Protein AF-W1YQV1-F1 (afdb_monomer_lite)

Organism: NCBI:txid408170

Structure (mmCIF, N/CA/C/O backbone):
data_AF-W1YQV1-F1
#
_entry.id   AF-W1YQV1-F1
#
loop_
_atom_site.group_PDB
_atom_site.id
_atom_site.type_symbol
_atom_site.label_atom_id
_atom_site.label_alt_id
_atom_site.label_comp_id
_atom_site.label_asym_id
_atom_site.label_entity_id
_atom_site.label_seq_id
_atom_site.pdbx_PDB_ins_code
_atom_site.Cartn_x
_atom_site.Cartn_y
_atom_site.Cartn_z
_atom_site.occupancy
_atom_site.B_iso_or_equiv
_atom_site.auth_seq_id
_atom_site.auth_comp_id
_atom_site.auth_asym_id
_atom_site.auth_atom_id
_atom_site.pdbx_PDB_model_num
ATOM 1 N N . PRO A 1 1 ? -8.308 -9.969 -14.893 1.00 61.84 1 PRO A N 1
ATOM 2 C CA . PRO A 1 1 ? -6.951 -10.057 -14.312 1.00 61.84 1 PRO A CA 1
ATOM 3 C C . PRO A 1 1 ? -6.971 -10.802 -12.97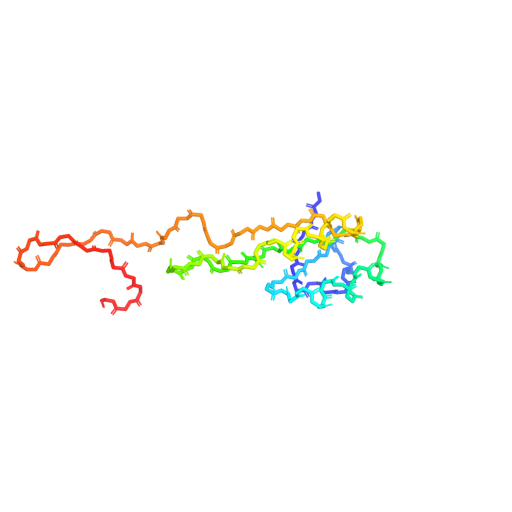3 1.00 61.84 1 PRO A C 1
ATOM 5 O O . PRO A 1 1 ? -7.842 -10.532 -12.149 1.00 61.84 1 PRO A O 1
ATOM 8 N N . VAL A 1 2 ? -6.054 -11.759 -12.806 1.00 69.00 2 VAL A N 1
ATOM 9 C CA . VAL A 1 2 ? -5.876 -12.583 -11.596 1.00 69.00 2 VAL A CA 1
ATOM 10 C C . VAL A 1 2 ? -4.625 -12.127 -10.832 1.00 69.00 2 VAL A C 1
ATOM 12 O O . VAL A 1 2 ? -3.566 -11.934 -11.433 1.00 69.00 2 VAL A O 1
ATOM 15 N N . HIS A 1 3 ? -4.752 -11.955 -9.513 1.00 68.06 3 HIS A N 1
ATOM 16 C CA . HIS A 1 3 ? -3.697 -11.503 -8.596 1.00 68.06 3 HIS A CA 1
ATOM 17 C C . HIS A 1 3 ? -3.622 -12.425 -7.372 1.00 68.06 3 HIS A C 1
ATOM 19 O O . HIS A 1 3 ?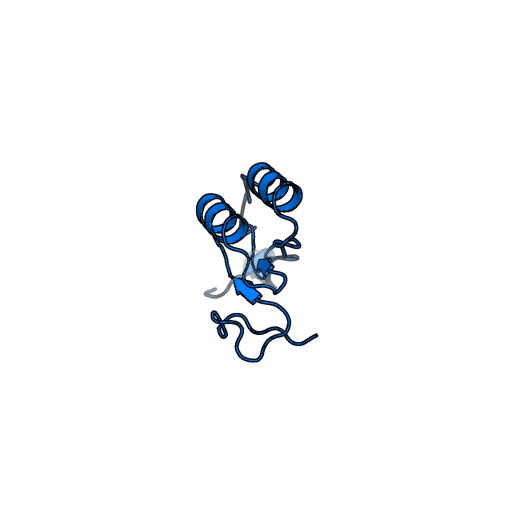 -4.654 -12.855 -6.856 1.00 68.06 3 HIS A O 1
ATOM 25 N N . TYR A 1 4 ? -2.396 -12.732 -6.943 1.00 61.19 4 TYR A N 1
ATOM 26 C CA . TYR A 1 4 ? -2.081 -13.471 -5.722 1.00 61.19 4 TYR A CA 1
ATOM 27 C C . TYR A 1 4 ? -0.643 -13.135 -5.296 1.00 61.19 4 TYR A C 1
ATOM 29 O O . TYR A 1 4 ? 0.279 -13.279 -6.096 1.00 61.19 4 TYR A O 1
ATOM 37 N N . GLU A 1 5 ? -0.454 -12.645 -4.069 1.00 57.62 5 GLU A N 1
ATOM 38 C CA . GLU A 1 5 ? 0.831 -12.094 -3.600 1.00 57.62 5 GLU A CA 1
ATOM 39 C C . GLU A 1 5 ? 1.932 -13.157 -3.461 1.00 57.62 5 GLU A C 1
ATOM 41 O O . GLU A 1 5 ? 3.070 -12.920 -3.865 1.00 57.62 5 GLU A O 1
ATOM 46 N N . GLU A 1 6 ? 1.583 -14.362 -3.007 1.00 63.47 6 GLU A N 1
ATOM 47 C CA . GLU A 1 6 ? 2.576 -15.413 -2.755 1.00 63.47 6 GLU A CA 1
ATOM 48 C C . GLU A 1 6 ? 3.118 -16.069 -4.043 1.00 63.47 6 GLU A C 1
ATOM 50 O O . GLU A 1 6 ? 4.129 -16.772 -3.997 1.00 63.47 6 GLU A O 1
ATOM 55 N N . ASP A 1 7 ? 2.533 -15.798 -5.222 1.00 63.97 7 ASP A N 1
ATOM 56 C CA . ASP A 1 7 ? 3.160 -16.113 -6.521 1.00 63.97 7 ASP A CA 1
ATOM 57 C C . ASP A 1 7 ? 4.184 -15.029 -6.896 1.00 63.97 7 ASP A C 1
ATOM 59 O O . ASP A 1 7 ? 4.045 -14.286 -7.872 1.00 63.97 7 ASP A O 1
ATOM 63 N N . ARG A 1 8 ? 5.238 -14.940 -6.081 1.00 61.88 8 ARG A N 1
ATOM 64 C CA . ARG A 1 8 ? 6.294 -13.915 -6.158 1.00 61.88 8 ARG A CA 1
ATOM 65 C C . ARG A 1 8 ? 7.042 -13.913 -7.497 1.00 61.88 8 ARG A C 1
ATOM 67 O O . ARG A 1 8 ? 7.547 -12.871 -7.919 1.00 61.88 8 ARG A O 1
ATOM 74 N N . ASP A 1 9 ? 7.074 -15.064 -8.171 1.00 66.75 9 ASP A N 1
ATOM 75 C CA . ASP A 1 9 ? 7.691 -15.258 -9.489 1.00 66.75 9 ASP A CA 1
ATOM 76 C C . ASP A 1 9 ? 6.740 -14.930 -10.650 1.00 66.75 9 ASP A C 1
ATOM 78 O O . ASP A 1 9 ? 7.154 -14.892 -11.812 1.00 66.75 9 ASP A O 1
ATOM 82 N N . GLY A 1 10 ? 5.461 -14.686 -10.366 1.00 60.25 10 GLY A N 1
ATOM 83 C CA . GLY A 1 10 ? 4.480 -14.335 -11.376 1.00 60.25 10 GLY A CA 1
ATOM 84 C C . GLY A 1 10 ? 4.211 -15.461 -12.372 1.00 60.25 10 GLY A C 1
ATOM 85 O O . GLY A 1 10 ? 4.010 -15.180 -13.555 1.00 60.25 10 GLY A O 1
ATOM 86 N N . ARG A 1 11 ? 4.266 -16.732 -11.960 1.00 70.81 11 ARG A N 1
ATOM 87 C CA . ARG A 1 11 ? 4.184 -17.877 -12.884 1.00 70.81 11 ARG A CA 1
ATOM 88 C C . ARG A 1 11 ? 2.786 -18.069 -13.456 1.00 70.81 11 ARG A C 1
ATOM 90 O O . ARG A 1 11 ? 2.666 -18.517 -14.595 1.00 70.81 11 ARG A O 1
ATOM 97 N N . ILE A 1 12 ? 1.756 -17.718 -12.690 1.00 73.94 12 ILE A N 1
ATOM 98 C CA . ILE A 1 12 ? 0.348 -17.893 -13.068 1.00 73.94 12 ILE A CA 1
ATOM 99 C C . ILE A 1 12 ? -0.502 -16.625 -12.892 1.00 73.94 12 ILE A C 1
ATOM 101 O O . ILE A 1 12 ? -1.644 -16.613 -13.342 1.00 73.94 12 ILE A O 1
ATOM 105 N N . VAL A 1 13 ? 0.032 -15.558 -12.285 1.00 62.88 13 VAL A N 1
ATOM 106 C CA . VAL A 1 13 ? -0.688 -14.280 -12.105 1.00 62.88 13 VAL A CA 1
ATOM 107 C C . VAL A 1 13 ? -0.474 -13.292 -13.253 1.00 62.88 13 VAL A C 1
ATOM 109 O O . VAL A 1 13 ? 0.597 -13.239 -13.866 1.00 62.88 13 VAL A O 1
ATOM 112 N N . ASP A 1 14 ? -1.481 -12.459 -13.516 1.00 69.44 14 ASP A N 1
ATOM 113 C CA . ASP A 1 14 ? -1.399 -11.362 -14.492 1.00 69.44 14 ASP A CA 1
ATOM 114 C C . ASP A 1 14 ? -0.723 -10.113 -13.894 1.00 69.44 14 ASP A C 1
ATOM 116 O O . ASP A 1 14 ? -0.165 -9.292 -14.623 1.00 69.44 14 ASP A O 1
ATOM 120 N N . VAL A 1 15 ? -0.765 -9.977 -12.562 1.00 69.25 15 VAL A N 1
ATOM 121 C CA . VAL A 1 15 ? -0.228 -8.846 -11.790 1.00 69.25 15 VAL A CA 1
ATOM 122 C C . VAL A 1 15 ? 0.615 -9.382 -10.637 1.00 69.25 15 VAL A C 1
ATOM 124 O O . VAL A 1 15 ? 0.136 -10.193 -9.848 1.00 69.25 15 VAL A O 1
ATOM 127 N N . VAL A 1 16 ? 1.856 -8.908 -10.523 1.00 74.56 16 VAL A N 1
ATOM 128 C CA . VAL A 1 16 ? 2.755 -9.261 -9.411 1.00 74.56 16 VAL A CA 1
ATOM 129 C C . VAL A 1 16 ? 2.547 -8.273 -8.267 1.00 74.56 16 VAL A C 1
ATOM 131 O O . VAL A 1 16 ? 2.276 -7.094 -8.499 1.00 74.56 16 VAL A O 1
ATOM 134 N N . SER A 1 17 ? 2.676 -8.714 -7.021 1.00 72.69 17 SER A N 1
ATOM 135 C CA . SER A 1 17 ? 2.430 -7.840 -5.879 1.00 72.69 17 SER A CA 1
ATOM 136 C C . SER A 1 17 ? 3.320 -8.142 -4.695 1.00 72.69 17 SER A C 1
ATOM 138 O O . SER A 1 17 ? 3.916 -9.210 -4.626 1.00 72.69 17 SER A O 1
ATOM 140 N N . THR A 1 18 ? 3.441 -7.162 -3.809 1.00 72.69 18 THR A N 1
ATOM 141 C CA . THR A 1 18 ? 4.156 -7.269 -2.542 1.00 72.69 18 THR A CA 1
ATOM 142 C C . THR A 1 18 ? 3.387 -6.532 -1.447 1.00 72.69 18 THR A C 1
ATOM 144 O O . THR A 1 18 ? 2.656 -5.574 -1.721 1.00 72.69 18 THR A O 1
ATOM 147 N N . MET A 1 19 ? 3.587 -6.949 -0.197 1.00 68.75 19 MET A N 1
ATOM 148 C CA . MET A 1 19 ? 3.086 -6.263 1.001 1.00 68.75 19 MET A CA 1
ATOM 149 C C . MET A 1 19 ? 4.213 -5.470 1.686 1.00 68.75 19 MET A C 1
ATOM 151 O O . MET A 1 19 ? 5.338 -5.961 1.800 1.00 68.75 19 MET A O 1
ATOM 155 N N . TYR A 1 20 ? 3.935 -4.236 2.130 1.00 63.16 20 TYR A N 1
ATOM 156 C CA . TYR A 1 20 ? 4.829 -3.399 2.959 1.00 63.16 20 TYR A CA 1
ATOM 157 C C . TYR A 1 20 ? 6.270 -3.196 2.434 1.00 63.16 20 TYR A C 1
ATOM 159 O O . TYR A 1 20 ? 7.201 -2.980 3.217 1.00 63.16 20 TYR A O 1
ATOM 167 N N . SER A 1 21 ? 6.498 -3.260 1.117 1.00 74.31 21 SER A N 1
ATOM 168 C CA . SER A 1 21 ? 7.850 -3.096 0.559 1.00 74.31 21 SER A CA 1
ATOM 169 C C . SER A 1 21 ? 8.385 -1.689 0.783 1.00 74.31 21 SER A C 1
ATOM 171 O O . SER A 1 21 ? 7.692 -0.713 0.523 1.00 74.31 21 SER A O 1
ATOM 173 N N . ARG A 1 22 ? 9.647 -1.579 1.208 1.00 78.69 22 ARG A N 1
ATOM 174 C CA . ARG A 1 22 ? 10.318 -0.286 1.425 1.00 78.69 22 ARG A CA 1
ATOM 175 C C . ARG A 1 22 ? 10.517 0.459 0.100 1.00 78.69 22 ARG A C 1
ATOM 177 O O . ARG A 1 22 ? 10.729 -0.169 -0.933 1.00 78.69 22 ARG A O 1
ATOM 184 N N . VAL A 1 23 ? 10.595 1.793 0.138 1.00 77.88 23 VAL A N 1
ATOM 185 C CA . VAL A 1 23 ? 10.917 2.644 -1.033 1.00 77.88 23 VAL A CA 1
ATOM 186 C C . VAL A 1 23 ? 12.172 2.169 -1.778 1.00 77.88 23 VAL A C 1
ATOM 188 O O . VAL A 1 23 ? 12.188 2.145 -3.006 1.00 77.88 23 VAL A O 1
ATOM 191 N N . SER A 1 24 ? 13.223 1.758 -1.060 1.00 80.94 24 SER A N 1
ATOM 192 C CA . SER A 1 24 ? 14.454 1.239 -1.676 1.00 80.94 24 SER A CA 1
ATOM 193 C C . SER A 1 24 ? 14.202 -0.040 -2.478 1.00 80.94 24 SER A C 1
ATOM 195 O O . SER A 1 24 ? 14.590 -0.124 -3.636 1.00 80.94 24 SER A O 1
ATOM 197 N N . GLN A 1 25 ? 13.457 -0.983 -1.900 1.00 80.69 25 GLN A N 1
ATOM 198 C CA . GLN A 1 25 ? 13.070 -2.228 -2.558 1.00 80.69 25 GLN A CA 1
ATOM 199 C C . GLN A 1 25 ? 12.185 -1.963 -3.782 1.00 80.69 25 GLN A C 1
ATOM 201 O O . GLN A 1 25 ? 12.340 -2.611 -4.812 1.00 80.69 25 GLN A O 1
ATOM 206 N N . MET A 1 26 ? 11.283 -0.983 -3.703 1.00 81.56 26 MET A N 1
ATOM 207 C CA . MET A 1 26 ? 10.465 -0.595 -4.851 1.00 81.56 26 MET A CA 1
ATOM 208 C C . MET A 1 26 ? 11.307 0.008 -5.982 1.00 81.56 26 MET A C 1
ATOM 210 O O . MET A 1 26 ? 11.046 -0.280 -7.146 1.00 81.56 26 MET A O 1
ATOM 214 N N . ASN A 1 27 ? 12.347 0.786 -5.668 1.00 84.00 27 ASN A N 1
ATOM 215 C CA . ASN A 1 27 ? 13.289 1.256 -6.686 1.00 84.00 27 ASN A CA 1
ATOM 216 C C . ASN A 1 27 ? 14.070 0.093 -7.317 1.00 84.00 27 ASN A C 1
ATOM 218 O O . ASN A 1 27 ? 14.128 0.013 -8.541 1.00 84.00 27 ASN A O 1
ATOM 222 N N . ASP A 1 28 ? 14.566 -0.857 -6.515 1.00 85.88 28 ASP A N 1
ATOM 223 C CA . ASP A 1 28 ? 15.263 -2.052 -7.018 1.00 85.88 28 ASP A CA 1
ATOM 224 C C . ASP A 1 28 ? 14.404 -2.887 -7.983 1.00 85.88 28 ASP A C 1
ATOM 226 O O . ASP A 1 28 ? 14.927 -3.496 -8.923 1.00 85.88 28 ASP A O 1
ATOM 230 N N . LEU A 1 29 ? 13.090 -2.943 -7.733 1.00 83.19 29 LEU A N 1
ATOM 231 C CA . LEU A 1 29 ? 12.107 -3.619 -8.583 1.00 83.19 29 LEU A CA 1
ATOM 232 C C . LEU A 1 29 ? 11.774 -2.808 -9.843 1.00 83.19 29 LEU A C 1
ATOM 234 O O . LEU A 1 29 ? 11.575 -3.394 -10.908 1.00 83.19 29 LEU A O 1
ATOM 238 N N . GLY A 1 30 ? 11.719 -1.479 -9.735 1.00 84.06 30 GLY A N 1
ATOM 239 C CA . GLY A 1 30 ? 11.515 -0.567 -10.862 1.00 84.06 30 GLY A CA 1
ATOM 240 C C . GLY A 1 30 ? 12.658 -0.623 -11.877 1.00 84.06 30 GLY A C 1
ATOM 241 O O . GLY A 1 30 ? 12.411 -0.645 -13.082 1.00 84.06 30 GLY A O 1
ATOM 242 N N . GLU A 1 31 ? 13.895 -0.757 -11.394 1.00 87.94 31 GLU A N 1
ATOM 243 C CA . GLU A 1 31 ? 15.099 -0.928 -12.219 1.00 87.94 31 GLU A CA 1
ATOM 244 C C . GLU A 1 31 ? 15.156 -2.286 -12.940 1.00 87.94 31 GLU A C 1
ATOM 246 O O . GLU A 1 31 ? 15.862 -2.433 -13.939 1.00 87.94 31 GLU A O 1
ATOM 251 N N . ARG A 1 32 ? 14.404 -3.287 -12.459 1.00 84.00 32 ARG A N 1
ATOM 252 C CA . ARG A 1 32 ? 14.379 -4.665 -12.980 1.00 84.00 32 ARG A CA 1
ATOM 253 C C . ARG A 1 32 ? 12.946 -5.115 -13.309 1.00 84.00 32 ARG A C 1
ATOM 255 O O . ARG A 1 32 ? 12.378 -5.966 -12.611 1.00 84.00 32 ARG A O 1
ATOM 262 N N . PRO A 1 33 ? 12.328 -4.566 -14.373 1.00 80.75 33 PRO A N 1
ATOM 263 C CA . PRO A 1 33 ? 10.966 -4.924 -14.751 1.00 80.75 33 PRO A CA 1
ATOM 264 C C . PRO A 1 33 ? 10.879 -6.389 -15.207 1.00 80.75 33 PRO A C 1
ATOM 266 O O . PRO A 1 33 ? 11.706 -6.863 -15.979 1.00 80.75 33 PRO A O 1
ATOM 269 N N . CYS A 1 34 ? 9.840 -7.103 -14.765 1.00 78.88 34 CYS A N 1
ATOM 270 C CA . CYS A 1 34 ? 9.609 -8.518 -15.092 1.00 78.88 34 CYS A CA 1
ATOM 271 C C . CYS A 1 34 ? 8.579 -8.731 -16.219 1.00 78.88 34 CYS A C 1
ATOM 273 O O . CYS A 1 34 ? 8.014 -9.813 -16.348 1.00 78.88 34 CYS A O 1
ATOM 275 N N . GLY A 1 35 ? 8.282 -7.693 -17.009 1.00 80.19 35 GLY A N 1
ATOM 276 C CA . GLY A 1 35 ? 7.288 -7.752 -18.092 1.00 80.19 35 GLY A CA 1
ATOM 277 C C . GLY A 1 35 ? 5.823 -7.775 -17.634 1.00 80.19 35 GLY A C 1
ATOM 278 O O . GLY A 1 35 ? 4.933 -7.798 -18.479 1.00 80.19 35 GLY A O 1
ATOM 279 N N . LYS A 1 36 ? 5.562 -7.729 -16.321 1.00 80.81 36 LYS A N 1
ATOM 280 C CA . LYS A 1 36 ? 4.223 -7.643 -15.722 1.00 80.81 36 LYS A CA 1
ATOM 281 C C . LYS A 1 36 ? 4.104 -6.409 -14.821 1.00 80.81 36 LYS A C 1
ATOM 283 O O . LYS A 1 36 ? 5.107 -6.015 -14.215 1.00 80.81 36 LYS A O 1
ATOM 288 N N . PRO A 1 37 ? 2.911 -5.794 -14.725 1.00 79.94 37 PRO A N 1
ATOM 289 C CA . PRO A 1 37 ? 2.682 -4.686 -13.807 1.00 79.94 37 PRO A CA 1
ATOM 290 C C . PRO A 1 37 ? 2.775 -5.154 -12.350 1.00 79.94 37 PRO A C 1
ATOM 292 O O . PRO A 1 37 ? 2.383 -6.278 -12.020 1.00 79.94 37 PRO A O 1
ATOM 295 N N . ARG A 1 38 ? 3.299 -4.279 -11.486 1.00 80.38 38 ARG A N 1
ATOM 296 C CA . ARG A 1 38 ? 3.435 -4.506 -10.044 1.00 80.38 38 ARG A CA 1
ATOM 297 C C . ARG A 1 38 ? 2.548 -3.561 -9.241 1.00 80.38 38 ARG A C 1
ATOM 299 O O . ARG A 1 38 ? 2.488 -2.375 -9.561 1.00 80.38 38 ARG A O 1
ATOM 306 N N . VAL A 1 39 ? 1.929 -4.061 -8.173 1.00 79.81 39 VAL A N 1
ATOM 307 C CA . VAL A 1 39 ? 1.138 -3.257 -7.220 1.00 79.81 39 VAL A CA 1
ATOM 308 C C . VAL A 1 39 ? 1.507 -3.589 -5.773 1.00 79.81 39 VAL A C 1
ATOM 310 O O . VAL A 1 39 ? 1.773 -4.748 -5.458 1.00 79.81 39 VAL A O 1
ATOM 313 N N . LEU A 1 40 ? 1.497 -2.601 -4.878 1.00 73.12 40 LEU A N 1
ATOM 314 C CA . LEU A 1 40 ? 1.568 -2.839 -3.428 1.00 73.12 40 LEU A CA 1
ATOM 315 C C . LEU A 1 40 ? 0.157 -3.132 -2.902 1.00 73.12 40 LEU A C 1
ATOM 317 O O . LEU A 1 40 ? -0.659 -2.213 -2.842 1.00 73.12 40 LEU A O 1
ATOM 321 N N . CYS A 1 41 ? -0.156 -4.384 -2.559 1.00 64.88 41 CYS A N 1
ATOM 322 C CA . CYS A 1 41 ? -1.510 -4.745 -2.113 1.00 64.88 41 CYS A CA 1
ATOM 323 C C . CYS A 1 41 ? -1.811 -4.331 -0.667 1.00 64.88 41 CYS A C 1
ATOM 325 O O . CYS A 1 41 ? -2.976 -4.140 -0.340 1.00 64.88 41 CYS A O 1
ATOM 327 N 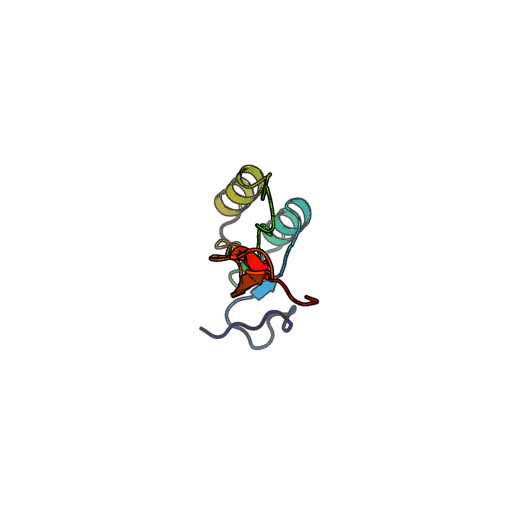N . GLU A 1 42 ? -0.781 -4.116 0.155 1.00 54.22 42 GLU A N 1
ATOM 328 C CA . GLU A 1 42 ? -0.897 -3.486 1.474 1.00 54.22 42 GLU A CA 1
ATOM 329 C C . GLU A 1 42 ? 0.225 -2.464 1.661 1.00 54.22 42 GLU A C 1
ATOM 331 O O . GLU A 1 42 ? 1.416 -2.770 1.508 1.00 54.22 42 GLU A O 1
ATOM 336 N N . TYR A 1 43 ? -0.161 -1.227 1.961 1.00 56.06 43 TYR A N 1
ATOM 337 C CA . TYR A 1 43 ? 0.731 -0.083 2.055 1.00 56.06 43 TYR A CA 1
ATOM 338 C C . TYR A 1 43 ? 0.295 0.862 3.181 1.00 56.06 43 TYR A C 1
ATOM 340 O O . TYR A 1 43 ? -0.890 1.034 3.429 1.00 56.06 43 TYR A O 1
ATOM 348 N N . ALA A 1 44 ? 1.269 1.497 3.839 1.00 53.31 44 ALA A N 1
ATOM 349 C CA . ALA A 1 44 ? 1.055 2.589 4.788 1.00 53.31 44 ALA A CA 1
ATOM 350 C C . ALA A 1 44 ? 0.068 2.247 5.928 1.00 53.31 44 ALA A C 1
ATOM 352 O O . ALA A 1 44 ? -1.043 2.759 5.981 1.00 53.31 44 ALA A O 1
ATOM 353 N N . HIS A 1 45 ? 0.522 1.386 6.846 1.00 53.59 45 HIS A N 1
ATOM 354 C CA . HIS A 1 45 ? -0.231 0.933 8.018 1.00 53.59 45 HIS A CA 1
ATOM 355 C C . HIS A 1 45 ? -0.737 2.126 8.854 1.00 53.59 45 HIS A C 1
ATOM 357 O O . HIS A 1 45 ? 0.050 2.796 9.526 1.00 53.59 45 HIS A O 1
ATOM 363 N N . ALA A 1 46 ? -2.039 2.404 8.784 1.00 57.34 46 ALA A N 1
ATOM 364 C CA . ALA A 1 46 ? -2.670 3.613 9.320 1.00 57.34 46 ALA A CA 1
ATOM 365 C C . ALA A 1 46 ? -3.112 3.512 10.794 1.00 57.34 46 ALA A C 1
ATOM 367 O O . ALA A 1 46 ? -3.763 4.416 11.305 1.00 57.34 46 ALA A O 1
ATOM 368 N N . MET A 1 47 ? -2.736 2.445 11.503 1.00 50.41 47 MET A N 1
ATOM 369 C CA . MET A 1 47 ? -3.084 2.266 12.916 1.00 50.41 47 MET A CA 1
ATOM 370 C C . MET A 1 47 ? -2.465 3.369 13.800 1.00 50.41 47 MET A C 1
ATOM 372 O O . MET A 1 47 ? -1.240 3.477 13.916 1.00 50.41 47 MET A O 1
ATOM 376 N N . GLY A 1 48 ? -3.311 4.159 14.468 1.00 56.31 48 GLY A N 1
ATOM 377 C CA . GLY A 1 48 ? -2.898 5.215 15.400 1.00 56.31 48 GLY A CA 1
ATOM 378 C C . GLY A 1 48 ? -2.698 6.580 14.729 1.00 56.31 48 GLY A C 1
ATOM 379 O O . GLY A 1 48 ? -3.574 7.064 14.025 1.00 56.31 48 GLY A O 1
ATOM 380 N N . ASN A 1 49 ? -1.569 7.252 14.983 1.00 43.41 49 ASN A N 1
ATOM 381 C CA . ASN A 1 49 ? -1.251 8.549 14.368 1.00 43.41 49 ASN A CA 1
ATOM 382 C C . ASN A 1 49 ? -0.209 8.354 13.254 1.00 43.41 49 ASN A C 1
ATOM 384 O O . ASN A 1 49 ? 0.996 8.497 13.467 1.00 43.41 49 ASN A O 1
ATOM 388 N N . GLY A 1 50 ? -0.681 7.943 12.081 1.00 41.69 50 GLY A N 1
ATOM 389 C CA . GLY A 1 50 ? 0.118 7.610 10.905 1.00 41.69 50 GLY A CA 1
ATOM 390 C C . GLY A 1 50 ? -0.786 7.379 9.690 1.00 41.69 50 GLY A C 1
ATOM 391 O O . GLY A 1 50 ? -2.002 7.496 9.818 1.00 41.69 50 GLY A O 1
ATOM 392 N N . PRO A 1 51 ? -0.232 7.072 8.506 1.00 47.75 51 PRO A N 1
ATOM 393 C CA . PRO A 1 51 ? 1.174 6.790 8.209 1.00 47.75 51 PRO A CA 1
ATOM 394 C C . PRO A 1 51 ? 1.949 8.020 7.683 1.00 47.75 51 PRO A C 1
ATOM 396 O O . PRO A 1 51 ? 1.480 8.762 6.822 1.00 47.75 51 PRO A O 1
ATOM 399 N N . GLY A 1 52 ? 3.181 8.223 8.165 1.00 53.25 52 GLY A N 1
ATOM 400 C CA . GLY A 1 52 ? 4.142 9.174 7.581 1.00 53.25 52 GLY A CA 1
ATOM 401 C C . GLY A 1 52 ? 4.925 8.566 6.403 1.00 53.25 52 GLY A C 1
ATOM 402 O O . GLY A 1 52 ? 5.080 7.350 6.330 1.00 53.25 52 GLY A O 1
ATOM 403 N N . GLY A 1 53 ? 5.444 9.399 5.489 1.00 61.12 53 GLY A N 1
ATOM 404 C CA . GLY A 1 53 ? 6.299 8.957 4.366 1.00 61.12 53 GLY A CA 1
ATOM 405 C C . GLY A 1 53 ? 5.571 8.630 3.053 1.00 61.12 53 GLY A C 1
ATOM 406 O O . GLY A 1 53 ? 6.074 7.865 2.234 1.00 61.12 53 GLY A O 1
ATOM 407 N N . LEU A 1 54 ? 4.370 9.183 2.843 1.00 66.56 54 LEU A N 1
ATOM 408 C CA . LEU A 1 54 ? 3.557 8.974 1.633 1.00 66.56 54 LEU A CA 1
ATOM 409 C C . LEU A 1 54 ? 4.174 9.590 0.360 1.00 66.56 54 LEU A C 1
ATOM 411 O O . LEU A 1 54 ? 3.968 9.082 -0.744 1.00 66.56 54 LEU A O 1
ATOM 415 N N . SER A 1 55 ? 4.952 10.666 0.496 1.00 74.31 55 SER A N 1
ATOM 416 C CA . SER A 1 55 ? 5.592 11.386 -0.6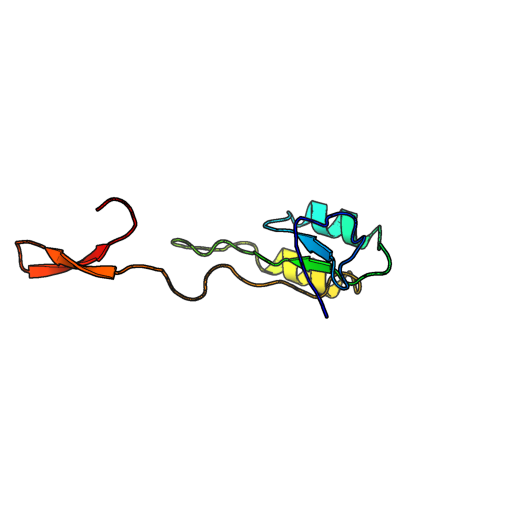15 1.00 74.31 55 SER A CA 1
ATOM 417 C C . SER A 1 55 ? 6.606 10.536 -1.379 1.00 74.31 55 SER A C 1
ATOM 419 O O . SER A 1 55 ? 6.607 10.515 -2.607 1.00 74.31 55 SER A O 1
ATOM 421 N N . GLU A 1 56 ? 7.449 9.804 -0.661 1.00 76.31 56 GLU A N 1
ATOM 422 C CA . GLU A 1 56 ? 8.570 9.051 -1.214 1.00 76.31 56 GLU A CA 1
ATOM 423 C C . GLU A 1 56 ? 8.092 7.862 -2.053 1.00 76.31 56 GLU A C 1
ATOM 425 O O . GLU A 1 56 ? 8.705 7.514 -3.061 1.00 76.31 56 GLU A O 1
ATOM 430 N N . TYR A 1 57 ? 6.953 7.274 -1.689 1.00 74.75 57 TYR A N 1
ATOM 431 C CA . TYR A 1 57 ? 6.305 6.245 -2.497 1.00 74.75 57 TYR A CA 1
ATOM 432 C C . TYR A 1 57 ? 5.622 6.831 -3.733 1.00 74.75 57 TYR A C 1
ATOM 434 O O . TYR A 1 57 ? 5.732 6.257 -4.813 1.00 74.75 57 TYR A O 1
ATOM 442 N N . GLN A 1 58 ? 4.982 7.998 -3.615 1.00 78.88 58 GLN A N 1
ATOM 443 C CA . GLN A 1 58 ? 4.407 8.689 -4.776 1.00 78.88 58 GLN A CA 1
ATOM 444 C C . GLN A 1 58 ? 5.465 9.024 -5.834 1.00 78.88 58 GLN A C 1
ATOM 446 O O . GLN A 1 58 ? 5.198 8.888 -7.029 1.00 78.88 58 GLN A O 1
ATOM 451 N N . GLU A 1 59 ? 6.680 9.386 -5.417 1.00 83.94 59 GLU A N 1
ATOM 452 C CA . GLU A 1 59 ? 7.806 9.567 -6.339 1.00 83.94 59 GLU A CA 1
ATOM 453 C C . GLU A 1 59 ? 8.199 8.270 -7.055 1.00 83.94 59 GLU A C 1
ATOM 455 O O . GLU A 1 59 ? 8.418 8.275 -8.265 1.00 83.94 59 GLU A O 1
ATOM 460 N N . VAL A 1 60 ? 8.221 7.135 -6.354 1.00 84.06 60 VAL A N 1
ATOM 461 C CA . VAL A 1 60 ? 8.482 5.823 -6.970 1.00 84.06 60 VAL A CA 1
ATOM 462 C C . VAL A 1 60 ? 7.434 5.482 -8.032 1.00 84.06 60 VAL A C 1
ATOM 464 O O . VAL A 1 60 ? 7.806 5.048 -9.123 1.00 84.06 60 VAL A O 1
ATOM 467 N N . PHE A 1 61 ? 6.146 5.703 -7.753 1.00 82.56 61 PHE A N 1
ATOM 468 C CA . PHE A 1 61 ? 5.068 5.401 -8.706 1.00 82.56 61 PHE A CA 1
ATOM 469 C C . PHE A 1 61 ? 5.122 6.288 -9.946 1.00 82.56 61 PHE A C 1
ATOM 471 O O . PHE A 1 61 ? 4.879 5.819 -11.054 1.00 82.56 61 PHE A O 1
ATOM 478 N N . ARG A 1 62 ? 5.491 7.564 -9.782 1.00 84.44 62 ARG A N 1
ATOM 479 C CA . ARG A 1 62 ? 5.719 8.465 -10.920 1.00 84.44 62 ARG A CA 1
ATOM 480 C C . ARG A 1 62 ? 6.956 8.084 -11.728 1.00 84.44 62 ARG A C 1
ATOM 482 O O . ARG A 1 62 ? 6.970 8.277 -12.941 1.00 84.44 62 ARG A O 1
ATOM 489 N N . ARG A 1 63 ? 7.994 7.568 -11.067 1.00 88.94 63 ARG A N 1
ATOM 490 C CA . ARG A 1 63 ? 9.285 7.256 -11.687 1.00 88.94 63 ARG A CA 1
ATOM 491 C C . ARG A 1 63 ? 9.270 5.967 -12.507 1.00 88.94 63 ARG A C 1
ATOM 493 O O . ARG A 1 63 ? 9.934 5.917 -13.540 1.00 88.94 63 ARG A O 1
ATOM 500 N N . TRP A 1 64 ? 8.556 4.935 -12.062 1.00 87.94 64 TRP A N 1
ATOM 501 C CA . TRP A 1 64 ? 8.641 3.592 -12.643 1.00 87.94 64 TRP A CA 1
ATOM 502 C C . TRP A 1 64 ? 7.296 3.130 -13.227 1.00 87.94 64 TRP A C 1
ATOM 504 O O . TRP A 1 64 ? 6.446 2.658 -12.476 1.00 87.94 64 TRP A O 1
ATOM 514 N N . PRO A 1 65 ? 7.102 3.154 -14.564 1.00 86.25 65 PRO A N 1
ATOM 515 C CA . PRO A 1 65 ? 5.837 2.756 -15.202 1.00 86.25 65 PRO A CA 1
ATOM 516 C C . PRO A 1 65 ? 5.408 1.301 -14.944 1.00 86.25 65 PRO A C 1
ATOM 518 O O . PRO A 1 65 ? 4.238 0.951 -15.093 1.00 86.25 65 PRO A O 1
ATOM 521 N N . SER A 1 66 ? 6.358 0.435 -14.579 1.00 84.06 66 SER A N 1
ATOM 522 C CA . SER A 1 66 ? 6.107 -0.957 -14.193 1.00 84.06 66 SER A CA 1
ATOM 523 C C . SER A 1 66 ? 5.458 -1.094 -12.809 1.00 84.06 66 SER A C 1
ATOM 525 O O . SER A 1 66 ? 4.951 -2.170 -12.494 1.00 84.06 66 SER A O 1
ATOM 527 N N . ILE A 1 67 ? 5.442 -0.030 -11.998 1.00 85.38 67 ILE A N 1
ATOM 528 C CA . ILE A 1 67 ? 4.842 0.012 -10.663 1.00 85.38 67 ILE A CA 1
ATOM 529 C C . ILE A 1 67 ? 3.577 0.875 -10.726 1.00 85.38 67 ILE A C 1
ATOM 531 O O . ILE A 1 67 ? 3.644 2.092 -10.849 1.00 85.38 67 ILE A O 1
ATOM 535 N N . GLN A 1 68 ? 2.410 0.243 -10.618 1.00 85.44 68 GLN A N 1
ATOM 536 C CA . GLN A 1 68 ? 1.113 0.858 -10.930 1.00 85.44 68 GLN A CA 1
ATOM 537 C C . GLN A 1 68 ? 0.301 1.273 -9.695 1.00 85.44 68 GLN A C 1
ATOM 539 O O . GLN A 1 68 ? -0.922 1.364 -9.748 1.00 85.44 68 GLN A O 1
ATOM 544 N N . GLY A 1 69 ? 0.984 1.558 -8.586 1.00 76.94 69 GLY A N 1
ATOM 545 C CA . GLY A 1 69 ? 0.376 2.113 -7.380 1.00 76.94 69 GLY A CA 1
ATOM 546 C C . GLY A 1 69 ? 0.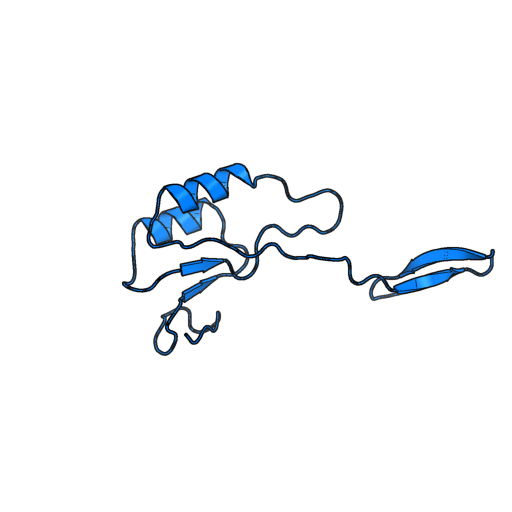268 1.129 -6.219 1.00 76.94 69 GLY A C 1
ATOM 547 O O . GLY A 1 69 ? 1.038 0.170 -6.102 1.00 76.94 69 GLY A O 1
ATOM 548 N N . HIS A 1 70 ? -0.651 1.438 -5.309 1.00 75.25 70 HIS A N 1
ATOM 549 C CA . HIS A 1 70 ? -0.729 0.862 -3.970 1.00 75.25 70 HIS A CA 1
ATOM 550 C C . HIS A 1 70 ? -2.143 0.952 -3.394 1.00 75.25 70 HIS A C 1
ATOM 552 O O . HIS A 1 70 ? -2.947 1.766 -3.852 1.00 75.25 70 HIS A O 1
ATOM 558 N N . PHE A 1 71 ? -2.409 0.147 -2.366 1.00 73.50 71 PHE A N 1
ATOM 559 C CA . PHE A 1 71 ? -3.638 0.184 -1.576 1.00 73.50 71 PHE A CA 1
ATOM 560 C C . PHE A 1 71 ? -3.298 0.434 -0.101 1.00 73.50 71 PHE A C 1
ATOM 562 O O . PHE A 1 71 ? -2.547 -0.333 0.503 1.00 73.50 71 PHE A O 1
ATOM 569 N N . VAL A 1 72 ? -3.823 1.529 0.463 1.00 68.44 72 VAL A N 1
ATOM 570 C CA . VAL A 1 72 ? -3.609 1.891 1.873 1.00 68.44 72 VAL A CA 1
ATOM 571 C C . VAL A 1 72 ? -4.337 0.902 2.782 1.00 68.44 72 VAL A C 1
ATOM 573 O O . VAL A 1 72 ? -5.511 0.612 2.556 1.00 68.44 72 VAL A O 1
ATOM 576 N N . TRP A 1 73 ? -3.651 0.423 3.816 1.00 55.28 73 TRP A N 1
ATOM 577 C CA . TRP A 1 73 ? -4.226 -0.403 4.873 1.00 55.28 73 TRP A CA 1
ATOM 578 C C . TRP A 1 73 ? -4.319 0.419 6.171 1.00 55.28 73 TRP A C 1
ATOM 580 O O . TRP A 1 73 ? -3.291 0.779 6.737 1.00 55.28 73 TRP A O 1
ATOM 590 N N . GLU A 1 74 ? -5.481 0.782 6.706 1.00 39.50 74 GLU A N 1
ATOM 591 C CA . GLU A 1 74 ? -6.855 0.336 6.437 1.00 39.50 74 GLU A CA 1
ATOM 592 C C . GLU A 1 74 ? -7.821 1.519 6.229 1.00 39.50 74 GLU A C 1
ATOM 594 O O . GLU A 1 74 ? -7.463 2.677 6.440 1.00 39.50 74 GLU A O 1
ATOM 599 N N . TRP A 1 75 ? -9.041 1.236 5.754 1.00 49.31 75 TRP A N 1
ATOM 600 C CA . TRP A 1 75 ? -10.056 2.266 5.482 1.00 49.31 75 TRP A CA 1
ATOM 601 C C . T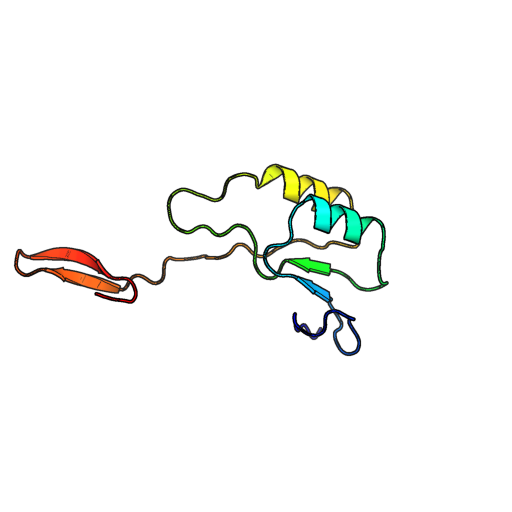RP A 1 75 ? -10.805 2.716 6.745 1.00 49.31 75 TRP A C 1
ATOM 603 O O . TRP A 1 75 ? -11.123 3.896 6.879 1.00 49.31 75 TRP A O 1
ATOM 613 N N . ILE A 1 76 ? -11.114 1.786 7.652 1.00 48.56 76 ILE A N 1
ATOM 614 C CA . ILE A 1 76 ? -11.852 2.027 8.899 1.00 48.56 76 ILE A CA 1
ATOM 615 C C . ILE A 1 76 ? -11.275 1.098 9.966 1.00 48.56 76 ILE A C 1
ATOM 617 O O . ILE A 1 76 ? -11.101 -0.089 9.700 1.00 48.56 76 ILE A O 1
ATOM 621 N N . ASP A 1 77 ? -11.049 1.621 11.170 1.00 63.53 77 ASP A N 1
ATOM 622 C CA . ASP A 1 77 ? -10.652 0.817 12.325 1.00 63.53 77 ASP A CA 1
ATOM 623 C C . ASP A 1 77 ? -11.724 -0.237 12.650 1.00 63.53 77 ASP A C 1
ATOM 625 O O . ASP A 1 77 ? -12.908 0.076 12.807 1.00 63.53 77 ASP A O 1
ATOM 629 N N . HIS A 1 78 ? -11.326 -1.495 12.828 1.00 65.50 78 HIS A N 1
ATOM 630 C CA . HIS A 1 78 ? -12.235 -2.588 13.203 1.00 65.50 78 HIS A CA 1
ATOM 631 C C . HIS A 1 78 ? -12.576 -2.603 14.713 1.00 65.50 78 HIS A C 1
ATOM 633 O O . HIS A 1 78 ? -12.534 -3.649 15.363 1.00 65.50 78 HIS A O 1
ATOM 639 N N . GLY A 1 79 ? -12.903 -1.442 15.292 1.00 62.41 79 GLY A N 1
ATOM 640 C CA . GLY A 1 79 ? -13.309 -1.306 16.694 1.00 62.41 79 GLY A CA 1
ATOM 641 C C . GLY A 1 79 ? -14.807 -1.554 16.905 1.00 62.41 79 GLY A C 1
ATOM 642 O O . GLY A 1 79 ? -15.641 -0.987 16.198 1.00 62.41 79 GLY A O 1
ATOM 643 N N . VAL A 1 80 ? -15.175 -2.356 17.909 1.00 71.88 80 VAL A N 1
ATOM 644 C CA . VAL A 1 80 ? -16.585 -2.549 18.304 1.00 71.88 80 VAL A CA 1
ATOM 645 C C . VAL A 1 80 ? -16.925 -1.591 19.441 1.00 71.88 80 VAL A C 1
ATOM 647 O O . VAL A 1 80 ? -16.251 -1.589 20.468 1.00 71.88 80 VAL A O 1
ATOM 650 N N . LEU A 1 81 ? -17.978 -0.787 19.276 1.00 77.06 81 LEU A N 1
ATOM 651 C CA . LEU A 1 81 ? -18.464 0.107 20.327 1.00 77.06 81 LEU A CA 1
ATOM 652 C C . LEU A 1 81 ? -18.973 -0.709 21.528 1.00 77.06 81 LEU A C 1
ATOM 654 O O . LEU A 1 81 ? -19.909 -1.499 21.396 1.00 77.06 81 LEU A O 1
ATOM 658 N N . GLN A 1 82 ? -18.375 -0.488 22.694 1.00 78.19 82 GLN A N 1
ATOM 659 C CA . GLN A 1 82 ? -18.773 -1.058 23.977 1.00 78.19 82 GLN A CA 1
ATOM 660 C C . GLN A 1 82 ? -19.026 0.049 25.006 1.00 78.19 82 GLN A C 1
ATOM 662 O O . GLN A 1 82 ? -18.674 1.213 24.800 1.00 78.19 82 GLN A O 1
ATOM 667 N N . VAL A 1 83 ? -19.701 -0.317 26.095 1.00 83.06 83 VAL A N 1
ATOM 668 C CA . VAL A 1 83 ? -20.040 0.572 27.209 1.00 83.06 83 VAL A CA 1
ATOM 669 C C . VAL A 1 83 ? -19.533 -0.079 28.489 1.00 83.06 83 VAL A C 1
ATOM 671 O O . VAL A 1 83 ? -19.812 -1.257 28.710 1.00 83.06 83 VAL A O 1
ATOM 674 N N . ASP A 1 84 ? -18.774 0.661 29.294 1.00 82.56 84 ASP A N 1
ATOM 675 C CA . ASP A 1 84 ? -18.266 0.168 30.577 1.00 82.56 84 ASP A CA 1
ATOM 676 C C . ASP A 1 84 ? -19.317 0.224 31.700 1.00 82.56 84 ASP A C 1
ATOM 678 O O . ASP A 1 84 ? -20.449 0.677 31.508 1.00 82.56 84 ASP A O 1
ATOM 682 N N . GLU A 1 85 ? -18.946 -0.259 32.888 1.00 85.31 85 GLU A N 1
ATOM 683 C CA . GLU A 1 85 ? -19.826 -0.295 34.064 1.00 85.31 85 GLU A CA 1
ATOM 684 C C . GLU A 1 85 ? -20.256 1.110 34.525 1.00 85.31 85 GLU A C 1
ATOM 686 O O . GLU A 1 85 ? -21.319 1.269 35.127 1.00 85.31 85 GLU A O 1
ATOM 691 N N . GLU A 1 86 ? -19.476 2.143 34.193 1.00 87.06 86 GLU A N 1
ATOM 692 C CA . GLU A 1 86 ? -19.781 3.546 34.470 1.00 87.06 86 GLU A CA 1
ATOM 693 C C . GLU A 1 86 ? -20.573 4.244 33.347 1.00 87.06 86 GLU A C 1
ATOM 695 O O . GLU A 1 86 ? -20.866 5.440 33.447 1.00 87.06 86 GLU A O 1
ATOM 700 N N . GLY A 1 87 ? -20.951 3.526 32.284 1.00 86.50 87 GLY A N 1
ATOM 701 C CA . GLY A 1 87 ? -21.736 4.055 31.167 1.00 86.50 87 GLY A CA 1
ATOM 702 C C . GLY A 1 87 ? -20.925 4.812 30.108 1.00 86.50 87 GLY A C 1
ATOM 703 O O . GLY A 1 87 ? -21.512 5.486 29.256 1.00 86.50 87 GLY A O 1
ATOM 704 N N . ARG A 1 88 ? -19.592 4.736 30.132 1.00 86.81 88 ARG A N 1
ATOM 705 C CA . ARG A 1 88 ? -18.711 5.400 29.163 1.00 86.81 88 ARG A CA 1
ATOM 706 C C . ARG A 1 88 ? -18.527 4.522 27.931 1.00 86.81 88 ARG A C 1
ATOM 708 O O . ARG A 1 88 ? -18.319 3.316 28.023 1.00 86.81 88 ARG A O 1
ATOM 715 N N . GLN A 1 89 ? -18.590 5.152 26.762 1.00 87.25 89 GLN A N 1
ATOM 716 C CA . GLN A 1 89 ? -18.371 4.486 25.482 1.00 87.25 89 GLN A CA 1
ATOM 717 C C . GLN A 1 89 ? -16.876 4.324 25.194 1.00 87.25 89 GLN A C 1
ATOM 719 O O . GLN A 1 89 ? -16.114 5.283 25.327 1.00 87.25 89 GLN A O 1
ATOM 724 N N . TYR A 1 90 ? -16.475 3.142 24.733 1.00 81.12 90 TYR A N 1
ATOM 725 C CA . TYR A 1 90 ? -15.129 2.873 24.227 1.00 81.12 90 TYR A CA 1
ATOM 726 C C . TYR A 1 90 ? -15.175 1.947 23.005 1.00 81.12 90 TYR A C 1
ATOM 728 O O . TYR A 1 90 ? -16.140 1.212 22.806 1.00 81.12 90 TYR A O 1
ATOM 736 N N . TYR A 1 91 ? -14.142 1.996 22.163 1.00 75.69 91 TYR A N 1
ATOM 737 C CA . TYR A 1 91 ? -13.986 1.080 21.031 1.00 75.69 91 TYR A CA 1
ATOM 738 C C . TYR A 1 91 ? -13.056 -0.061 21.442 1.00 75.69 91 TYR A C 1
ATOM 740 O O . TYR A 1 91 ? -11.874 0.165 21.697 1.00 75.69 91 TYR A O 1
ATOM 748 N N . ALA A 1 92 ? -13.596 -1.275 21.525 1.00 69.38 92 ALA A N 1
ATOM 749 C CA . ALA A 1 92 ? -12.840 -2.469 21.880 1.00 69.38 92 ALA A CA 1
ATOM 750 C C . ALA A 1 92 ? -12.086 -3.019 20.658 1.00 69.38 92 ALA A C 1
ATOM 752 O O . ALA A 1 92 ? -12.643 -3.090 19.559 1.00 69.38 92 ALA A O 1
ATOM 753 N N . TYR A 1 93 ? -10.841 -3.445 20.866 1.00 68.06 93 TYR A N 1
ATOM 754 C CA . TYR A 1 93 ? -10.021 -4.191 19.906 1.00 68.06 93 TYR A CA 1
ATOM 755 C C . TYR A 1 93 ? -9.660 -5.566 20.496 1.00 68.06 93 TYR A C 1
ATOM 757 O O . TYR A 1 93 ? -9.820 -5.795 21.694 1.00 68.06 93 TYR A O 1
ATOM 765 N N . GLY A 1 94 ? -9.251 -6.523 19.653 1.00 47.06 94 GLY A N 1
ATOM 766 C CA . GLY A 1 94 ? -9.100 -7.936 20.033 1.00 47.06 94 GLY A CA 1
ATOM 767 C C . GLY A 1 94 ? -8.268 -8.153 21.305 1.00 47.06 94 GLY A C 1
ATOM 768 O O . GLY A 1 94 ? -7.059 -7.944 21.291 1.00 47.06 94 GLY A O 1
ATOM 769 N N . GLY A 1 95 ? -8.924 -8.599 22.381 1.00 54.12 95 GLY A N 1
ATOM 770 C CA . GLY A 1 95 ? -8.301 -8.854 23.686 1.00 54.12 95 GLY A CA 1
ATOM 771 C C . GLY A 1 95 ? -9.127 -8.403 24.894 1.00 54.12 95 GLY A C 1
ATOM 772 O O . GLY A 1 95 ? -8.970 -9.007 25.954 1.00 54.12 95 GLY A O 1
ATOM 773 N N . GLY A 1 96 ? -10.055 -7.453 24.707 1.00 38.53 96 GLY A N 1
ATOM 774 C CA . GLY A 1 96 ? -10.889 -6.895 25.782 1.00 38.53 96 GLY A CA 1
ATOM 775 C C . GLY A 1 96 ? -10.346 -5.583 26.324 1.00 38.53 96 GLY A C 1
ATOM 776 O O . GLY A 1 96 ? -9.138 -5.536 26.641 1.00 38.53 96 GLY A O 1
#

Radius of gyration: 18.07 Å; chains: 1; bounding box: 37×29×53 Å

Sequence (96 aa):
PVHYEEDRDGRIVDVVSTMYSRVSQMNDLGERPCGKPRVLCEYAHAMGNGPGGLSEYQEVFRRWPSIQGHFVWEWIDHGVLQVDEEGRQYYAYGGG

Foldseek 3Di:
DDDDAVPQVCPPGQEYEDEADDLVVLVVCLVPAPPHAYEHAEYWAPPDPDDPDPVSVVVSCVVGVSYPYYDYPDDDDPFDWDADPVRDIDTDDPPD

InterPro domains:
  IPR006103 Glycoside hydrolase family 2, catalytic domain [PF02836] (1-95)
  IPR017853 Glycoside hydrolase superfamily [SSF51445] (1-95)
  IPR050347 Bacterial Beta-galactosidase [PTHR46323] (1-95)

pLDDT: mean 70.88, std 12.86, range [38.53, 88.94]

Secondary structure (DSSP, 8-state):
--B-TT-TT-SS-SBEEEES--HHHHHHHHSS--SS-EEEEEES--SSS----HHHHHHHHHH-TTEEEEEES-SS--PEEEE-TTS-EEEE-TT-